Protein AF-A0A0F9JHM9-F1 (afdb_monomer)

pLDDT: mean 86.14, std 11.82, range [48.25, 95.69]

Nearest PDB structures (foldseek):
  7liz-assembly1_A  TM=2.981E-01  e=1.158E+00  Porphyridium purpureum
  4rnd-assembly1_C  TM=4.244E-01  e=9.139E+00  Saccharomyces cerevisiae S288C
  4uc7-assembly1_A  TM=3.501E-01  e=7.575E+00  Human respiratory syncytial virus A2
  4rnd-assembly1_A  TM=2.564E-01  e=7.575E+00  Saccharomyces cerevisiae S288C

Solvent-accessible surface area (backbone atoms only — not comparable to full-atom values): 6163 Å² total; per-residue (Å²): 130,86,53,69,65,72,76,72,41,54,78,85,43,36,68,59,56,48,55,40,44,76,70,75,44,58,69,79,48,70,42,54,91,81,68,45,71,44,58,76,78,80,79,48,75,68,59,48,50,52,51,50,51,42,46,73,74,66,56,85,56,67,48,81,46,76,46,77,46,73,56,98,87,44,78,48,77,45,75,48,78,48,67,76,76,80,62,96,80,76,80,77,91,123

Foldseek 3Di:
DDDPLVVPDDPQCSVVCVVCVVVVWAWDDADNVVGDTHTDDDDDPVNVVVVVVCVVQPADAKDWDWDWDADPNDTDIDIDIGGDDDDPPPRDPD

Radius of gyration: 18.77 Å; Cα contacts (8 Å, |Δi|>4): 85; chains: 1; bounding box: 42×29×57 Å

Organism: NCBI:txid412755

Secondary structure (DSSP, 8-state):
---HHHHHS-TTTHHHHHHHHHTT--EEEEETTTTEEEEPPP--HHHHHHHHHHHHTT--SEEEEEEEEEETTEEEEEEEEEES---TT-----

Mean predicted aligned error: 7.76 Å

Sequence (94 aa):
MINWYEERIELGVREIVKYLRNNGINTECSCEHDKYVQCQYITDGNVKEIDDLLFLAGFRNYTIEILIKRDQGHIYPTMQITFEDLEEGSIDES

Structure (mmCIF, N/CA/C/O backbone):
data_AF-A0A0F9JHM9-F1
#
_entry.id   AF-A0A0F9JHM9-F1
#
loop_
_atom_site.group_PDB
_atom_site.id
_atom_site.type_symbol
_atom_site.label_atom_id
_atom_site.label_alt_id
_atom_site.label_comp_id
_atom_site.label_asym_id
_atom_site.label_entity_id
_atom_site.label_seq_id
_atom_site.pdbx_PDB_ins_code
_atom_site.Cartn_x
_atom_site.Cartn_y
_atom_site.Cartn_z
_atom_site.occupancy
_atom_site.B_iso_or_equiv
_atom_site.auth_seq_id
_atom_site.auth_comp_id
_atom_site.auth_asym_id
_atom_site.auth_atom_id
_atom_site.pdbx_PDB_model_num
ATOM 1 N N . MET A 1 1 ? 11.312 12.580 -31.266 1.00 53.97 1 MET A N 1
ATOM 2 C CA . MET A 1 1 ? 10.163 12.945 -30.413 1.00 53.97 1 MET A CA 1
ATOM 3 C C . MET A 1 1 ? 10.461 12.337 -29.057 1.00 53.97 1 MET A C 1
ATOM 5 O O . MET A 1 1 ? 10.635 11.126 -29.014 1.00 53.97 1 MET A O 1
ATOM 9 N N . ILE A 1 2 ? 10.685 13.150 -28.024 1.00 61.75 2 ILE A N 1
ATOM 10 C CA . ILE A 1 2 ? 10.976 12.617 -26.687 1.00 61.75 2 ILE A CA 1
ATOM 11 C C . ILE A 1 2 ? 9.671 12.025 -26.148 1.00 61.75 2 ILE A C 1
ATOM 13 O O . ILE A 1 2 ? 8.599 12.609 -26.312 1.00 61.75 2 ILE A O 1
ATOM 17 N N . ASN A 1 3 ? 9.746 10.806 -25.628 1.00 83.81 3 ASN A N 1
ATOM 18 C CA . ASN A 1 3 ? 8.591 10.077 -25.133 1.00 83.81 3 ASN A CA 1
ATOM 19 C C . ASN A 1 3 ? 8.144 10.700 -23.801 1.00 83.81 3 ASN A C 1
ATOM 21 O O . ASN A 1 3 ? 8.949 10.777 -22.877 1.00 83.81 3 ASN A O 1
ATOM 25 N N . TRP A 1 4 ? 6.868 11.091 -23.671 1.00 86.19 4 TRP A N 1
ATOM 26 C CA . TRP A 1 4 ? 6.284 11.601 -22.413 1.00 86.19 4 TRP A CA 1
ATOM 27 C C . TRP A 1 4 ? 6.657 10.728 -21.207 1.00 86.19 4 TRP A C 1
ATOM 29 O O . TRP A 1 4 ? 6.931 11.223 -20.116 1.00 86.19 4 TRP A O 1
ATOM 39 N N . TYR A 1 5 ? 6.721 9.414 -21.428 1.00 83.81 5 TYR A N 1
ATOM 40 C CA . TYR A 1 5 ? 7.082 8.438 -20.412 1.00 83.81 5 TYR A CA 1
ATOM 41 C C . TYR A 1 5 ? 8.510 8.627 -19.875 1.00 83.81 5 TYR A C 1
ATOM 43 O O . TYR A 1 5 ? 8.751 8.506 -18.677 1.00 83.81 5 TYR A O 1
ATOM 51 N N . GLU A 1 6 ? 9.455 8.957 -20.753 1.00 85.50 6 GLU A N 1
ATOM 52 C CA . GLU A 1 6 ? 10.860 9.174 -20.402 1.00 85.50 6 GLU A CA 1
ATOM 53 C C . GLU A 1 6 ? 11.096 10.525 -19.717 1.00 85.50 6 GLU A C 1
ATOM 55 O O . GLU A 1 6 ? 12.080 10.673 -18.997 1.00 85.50 6 GLU A O 1
ATOM 60 N N . GLU A 1 7 ? 10.204 11.498 -19.907 1.00 87.94 7 GLU A N 1
ATOM 61 C CA . GLU A 1 7 ? 10.279 12.803 -19.236 1.00 87.94 7 GLU A CA 1
ATOM 62 C C . GLU A 1 7 ? 9.630 12.793 -17.851 1.00 87.94 7 GLU A C 1
ATOM 64 O O . GLU A 1 7 ? 10.023 13.565 -16.980 1.00 87.94 7 GLU A O 1
ATOM 69 N N . ARG A 1 8 ? 8.608 11.952 -17.648 1.00 87.62 8 ARG A N 1
ATOM 70 C CA . ARG A 1 8 ? 7.772 11.991 -16.439 1.00 87.62 8 ARG A CA 1
ATOM 71 C C . ARG A 1 8 ? 8.087 10.919 -15.413 1.00 87.62 8 ARG A C 1
ATOM 73 O O . ARG A 1 8 ? 7.724 11.102 -14.258 1.00 87.62 8 ARG A O 1
ATOM 80 N N . ILE A 1 9 ? 8.719 9.819 -15.817 1.00 89.44 9 ILE A N 1
ATOM 81 C CA . ILE A 1 9 ? 9.046 8.722 -14.907 1.00 89.44 9 ILE A CA 1
ATOM 82 C C . ILE A 1 9 ? 10.554 8.683 -14.672 1.00 89.44 9 ILE A C 1
ATOM 84 O O . ILE A 1 9 ? 11.340 8.535 -15.616 1.00 89.44 9 ILE A O 1
ATOM 88 N N . GLU A 1 10 ? 10.943 8.797 -13.404 1.00 89.25 10 GLU A N 1
ATOM 89 C CA . GLU A 1 10 ? 12.331 8.743 -12.938 1.00 89.25 10 GLU A CA 1
ATOM 90 C C . GLU A 1 10 ? 13.020 7.439 -13.374 1.00 89.25 10 GLU A C 1
ATOM 92 O O . GLU A 1 10 ? 12.394 6.377 -13.469 1.00 89.25 10 GLU A O 1
ATOM 97 N N . LEU A 1 11 ? 14.312 7.528 -13.702 1.00 89.56 11 LEU A N 1
ATOM 98 C CA . LEU A 1 11 ? 15.064 6.458 -14.366 1.00 89.56 11 LEU A CA 1
ATOM 99 C C . LEU A 1 11 ? 15.069 5.159 -13.549 1.00 89.56 11 LEU A C 1
ATOM 101 O O . LEU A 1 11 ? 14.867 4.089 -14.127 1.00 89.56 11 LEU A O 1
ATOM 105 N N . GLY A 1 12 ? 15.237 5.242 -12.227 1.00 89.44 12 GLY A N 1
ATOM 106 C CA . GLY A 1 12 ? 15.366 4.070 -11.357 1.00 89.44 12 GLY A CA 1
ATOM 107 C C . GLY A 1 12 ? 14.090 3.237 -11.193 1.00 89.44 12 GLY A C 1
ATOM 108 O O . GLY A 1 12 ? 14.175 2.056 -10.861 1.00 89.44 12 GLY A O 1
ATOM 109 N N . VAL A 1 13 ? 12.914 3.804 -11.479 1.00 92.31 13 VAL A N 1
ATOM 110 C CA . VAL A 1 13 ? 11.611 3.106 -11.391 1.00 92.31 13 VAL A CA 1
ATOM 111 C C . VAL A 1 13 ? 10.946 2.898 -12.754 1.00 92.31 13 VAL A C 1
ATOM 113 O O . VAL A 1 13 ? 9.933 2.203 -12.860 1.00 92.31 13 VAL A O 1
ATOM 116 N N . ARG A 1 14 ? 11.529 3.452 -13.823 1.00 92.44 14 ARG A N 1
ATOM 117 C CA . ARG A 1 14 ? 10.953 3.496 -15.172 1.00 92.44 14 ARG A CA 1
ATOM 118 C C . ARG A 1 14 ? 10.571 2.134 -15.732 1.00 92.44 14 ARG A C 1
ATOM 120 O O . ARG A 1 14 ? 9.462 1.982 -16.247 1.00 92.44 14 ARG A O 1
ATOM 127 N N . GLU A 1 15 ? 11.458 1.150 -15.638 1.00 92.56 15 GLU A N 1
ATOM 128 C CA . GLU A 1 15 ? 11.182 -0.188 -16.172 1.00 92.56 15 GLU A CA 1
ATOM 129 C C . GLU A 1 15 ? 10.131 -0.931 -15.338 1.00 92.56 15 GLU A C 1
ATOM 131 O O . GLU A 1 15 ? 9.313 -1.660 -15.896 1.00 92.56 15 GLU A O 1
ATOM 136 N N . ILE A 1 16 ? 10.073 -0.677 -14.026 1.00 93.62 16 ILE A N 1
ATOM 137 C CA . ILE A 1 16 ? 9.058 -1.253 -13.131 1.00 93.62 16 ILE A CA 1
ATOM 138 C C . ILE A 1 16 ? 7.677 -0.703 -13.491 1.00 93.62 16 ILE A C 1
ATOM 140 O O . ILE A 1 16 ? 6.755 -1.472 -13.759 1.00 93.62 16 ILE A O 1
ATOM 144 N N . VAL A 1 17 ? 7.542 0.624 -13.572 1.00 93.50 17 VAL A N 1
ATOM 145 C CA . VAL A 1 17 ? 6.282 1.278 -13.960 1.00 93.50 17 VAL A CA 1
ATOM 146 C C . VAL A 1 17 ? 5.828 0.804 -15.348 1.00 93.50 17 VAL A C 1
ATOM 148 O O . VAL A 1 17 ? 4.641 0.555 -15.563 1.00 93.50 17 VAL A O 1
ATOM 151 N N . LYS A 1 18 ? 6.769 0.600 -16.280 1.00 93.56 18 LYS A N 1
ATOM 152 C CA . LYS A 1 18 ? 6.478 0.178 -17.657 1.00 93.56 18 LYS A CA 1
ATOM 153 C C . LYS A 1 18 ? 5.964 -1.250 -17.672 1.00 93.56 18 LYS A C 1
ATOM 155 O O . LYS A 1 18 ? 4.964 -1.533 -18.326 1.00 93.56 18 LYS A O 1
ATOM 160 N N . TYR A 1 19 ? 6.627 -2.132 -16.929 1.00 95.06 19 TYR A N 1
ATOM 161 C CA . TYR A 1 19 ? 6.208 -3.514 -16.761 1.00 95.06 19 TYR A CA 1
ATOM 162 C C . TYR A 1 19 ? 4.791 -3.601 -16.182 1.00 95.06 19 TYR A C 1
ATOM 164 O O . TYR A 1 19 ? 3.948 -4.292 -16.750 1.00 95.06 19 TYR A O 1
ATOM 172 N N . LEU A 1 20 ? 4.499 -2.859 -15.110 1.00 94.31 20 LEU A N 1
ATOM 173 C CA . LEU A 1 20 ? 3.179 -2.856 -14.472 1.00 94.31 20 LEU A CA 1
ATOM 174 C C . LEU A 1 20 ? 2.083 -2.372 -15.432 1.00 94.31 20 LEU A C 1
ATOM 176 O O . LEU A 1 20 ? 1.087 -3.069 -15.635 1.00 94.31 20 LEU A O 1
ATOM 180 N N . ARG A 1 21 ? 2.299 -1.233 -16.099 1.00 92.56 21 ARG A N 1
ATOM 181 C CA . ARG A 1 21 ? 1.326 -0.663 -17.046 1.00 92.56 21 ARG A CA 1
ATOM 182 C C . ARG A 1 21 ? 1.094 -1.552 -18.266 1.00 92.56 21 ARG A C 1
ATOM 184 O O . ARG A 1 21 ? -0.048 -1.717 -18.684 1.00 92.56 21 ARG A O 1
ATOM 191 N N . ASN A 1 22 ? 2.144 -2.184 -18.794 1.00 95.00 22 ASN A N 1
ATOM 192 C CA . ASN A 1 22 ? 2.018 -3.152 -19.891 1.00 95.00 22 ASN A CA 1
ATOM 193 C C . ASN A 1 22 ? 1.199 -4.396 -19.501 1.00 95.00 22 ASN A C 1
ATOM 195 O O . ASN A 1 22 ? 0.692 -5.081 -20.384 1.00 95.00 22 ASN A O 1
ATOM 199 N N . ASN A 1 23 ? 1.052 -4.675 -18.201 1.00 95.12 23 ASN A N 1
ATOM 200 C CA . ASN A 1 23 ? 0.210 -5.744 -17.661 1.00 95.12 23 ASN A CA 1
ATOM 201 C C . ASN A 1 23 ? -1.147 -5.228 -17.138 1.00 95.12 23 ASN A C 1
ATOM 203 O O . ASN A 1 23 ? -1.826 -5.926 -16.389 1.00 95.12 23 ASN A O 1
ATOM 207 N N . GLY A 1 24 ? -1.557 -4.014 -17.525 1.00 91.06 24 GLY A N 1
ATOM 208 C CA . GLY A 1 24 ? -2.873 -3.457 -17.196 1.00 91.06 24 GLY A CA 1
ATOM 209 C C . GLY A 1 24 ? -2.999 -2.880 -15.785 1.00 91.06 24 GLY A C 1
ATOM 210 O O . GLY A 1 24 ? -4.106 -2.547 -15.371 1.00 91.06 24 GLY A O 1
ATOM 211 N N . ILE A 1 25 ? -1.894 -2.740 -15.045 1.00 91.69 25 ILE A N 1
ATOM 212 C CA . ILE A 1 25 ? -1.901 -2.155 -13.700 1.00 91.69 25 ILE A CA 1
ATOM 213 C C . ILE A 1 25 ? -1.730 -0.639 -13.805 1.00 91.69 25 ILE A C 1
ATOM 215 O O . ILE A 1 25 ? -0.753 -0.143 -14.374 1.00 91.69 25 ILE A O 1
ATOM 219 N N . ASN A 1 26 ? -2.672 0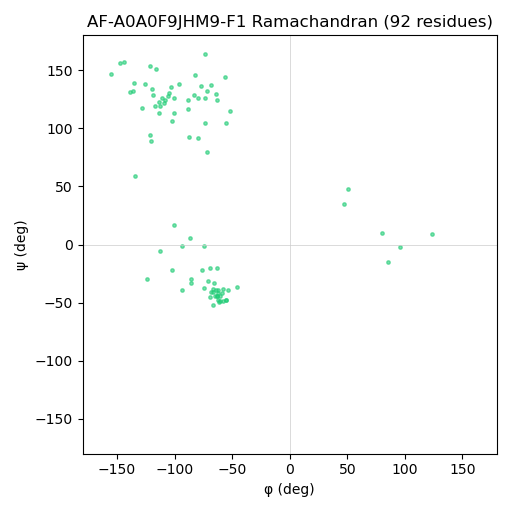.101 -13.222 1.00 90.25 26 ASN A N 1
ATOM 220 C CA . ASN A 1 26 ? -2.598 1.552 -13.147 1.00 90.25 26 ASN A CA 1
ATOM 221 C C . ASN A 1 26 ? -1.658 1.991 -12.012 1.00 90.25 26 ASN A C 1
ATOM 223 O O . ASN A 1 26 ? -1.838 1.593 -10.860 1.00 90.25 26 ASN A O 1
ATOM 227 N N . THR A 1 27 ? -0.672 2.829 -12.336 1.00 90.94 27 THR A N 1
ATOM 228 C CA . THR A 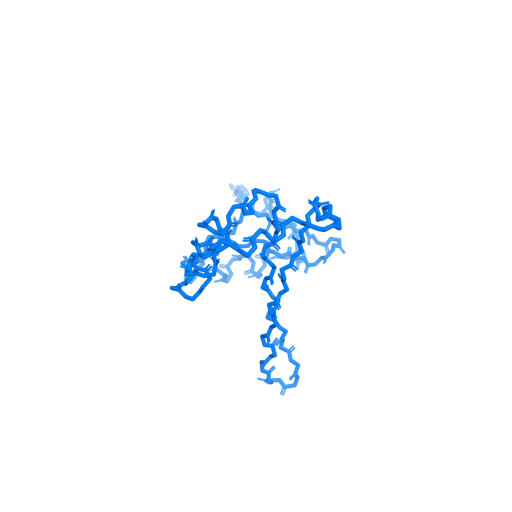1 27 ? 0.272 3.398 -11.362 1.00 90.94 27 THR A CA 1
ATOM 229 C C . THR A 1 27 ? -0.028 4.884 -11.168 1.00 90.94 27 THR A C 1
ATOM 231 O O . THR A 1 27 ? -0.029 5.647 -12.139 1.00 90.94 27 THR A O 1
ATOM 234 N N . GLU A 1 28 ? -0.256 5.288 -9.922 1.00 90.00 28 GLU A N 1
ATOM 235 C CA . GLU A 1 28 ? -0.709 6.633 -9.538 1.00 90.00 28 GLU A CA 1
ATOM 236 C C . GLU A 1 28 ? 0.465 7.555 -9.197 1.00 90.00 28 GLU A C 1
ATOM 238 O O . GLU A 1 28 ? 0.476 8.722 -9.580 1.00 90.00 28 GLU A O 1
ATOM 243 N N . CYS A 1 29 ? 1.479 7.008 -8.522 1.00 87.94 29 CYS A N 1
ATOM 244 C CA . CYS A 1 29 ? 2.685 7.721 -8.117 1.00 87.94 29 CYS A CA 1
ATOM 245 C C . CYS A 1 29 ? 3.905 6.793 -8.198 1.00 87.94 29 CYS A C 1
ATOM 247 O O . CYS A 1 29 ? 3.780 5.568 -8.160 1.00 87.94 29 CYS A O 1
ATOM 249 N N . SER A 1 30 ? 5.097 7.365 -8.315 1.00 90.88 30 SER A N 1
ATOM 250 C CA . SER A 1 30 ? 6.362 6.638 -8.213 1.00 90.88 30 SER A CA 1
ATOM 251 C C . SER A 1 30 ? 7.476 7.586 -7.788 1.00 90.88 30 SER A C 1
ATOM 253 O O . SER A 1 30 ? 7.464 8.737 -8.215 1.00 90.88 30 SER A O 1
ATOM 255 N N . CYS A 1 31 ? 8.445 7.098 -7.017 1.00 89.50 31 CYS A N 1
ATOM 256 C CA . CYS A 1 31 ? 9.604 7.866 -6.553 1.00 89.50 31 CYS A CA 1
ATOM 257 C C . CYS A 1 31 ? 10.866 6.999 -6.632 1.00 89.50 31 CYS A C 1
ATOM 259 O O . CYS A 1 31 ? 10.864 5.861 -6.148 1.00 89.50 31 CYS A O 1
ATOM 261 N N . GLU A 1 32 ? 11.953 7.519 -7.208 1.00 90.00 32 GLU A N 1
ATOM 262 C CA . GLU A 1 32 ? 13.248 6.832 -7.239 1.00 90.00 32 GLU A CA 1
ATOM 263 C C . GLU A 1 32 ? 13.955 6.867 -5.881 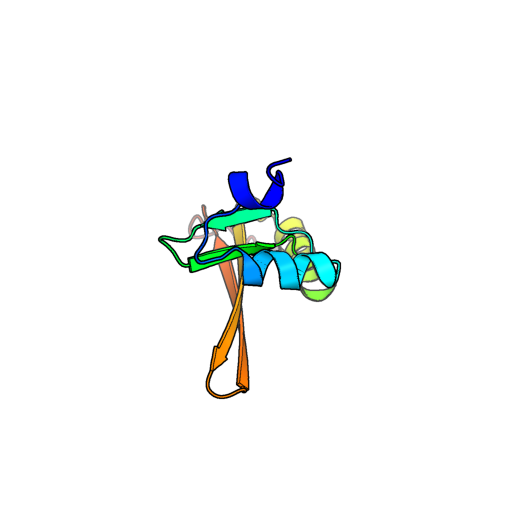1.00 90.00 32 GLU A C 1
ATOM 265 O O . GLU A 1 32 ? 14.549 5.861 -5.490 1.00 90.00 32 GLU A O 1
ATOM 270 N N . HIS A 1 33 ? 13.859 7.978 -5.139 1.00 86.88 33 HIS A N 1
ATOM 271 C CA . HIS A 1 33 ? 14.542 8.151 -3.849 1.00 86.88 33 HIS A CA 1
ATOM 272 C C . HIS A 1 33 ? 14.106 7.099 -2.822 1.00 86.88 33 HIS A C 1
ATOM 274 O O . HIS A 1 33 ? 14.943 6.423 -2.223 1.00 86.88 33 HIS A O 1
ATOM 280 N N . ASP A 1 34 ? 12.793 6.914 -2.694 1.00 85.94 34 ASP A N 1
ATOM 281 C CA . ASP A 1 34 ? 12.177 5.972 -1.755 1.00 85.94 34 ASP A CA 1
ATOM 282 C C . ASP A 1 34 ? 11.898 4.600 -2.391 1.00 85.94 34 ASP A C 1
ATOM 284 O O . ASP A 1 34 ? 11.415 3.683 -1.728 1.00 85.94 34 ASP A O 1
ATOM 288 N N . LYS A 1 35 ? 12.2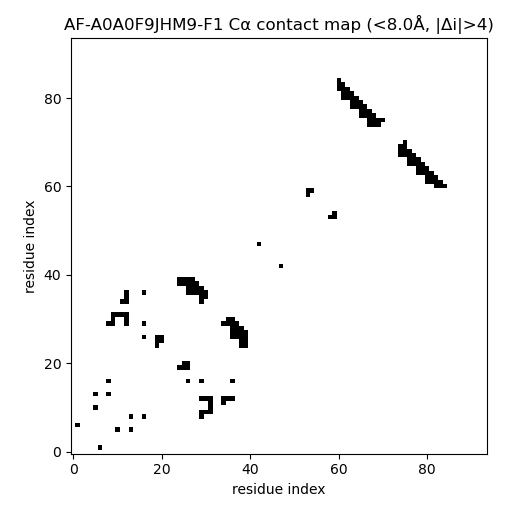13 4.446 -3.686 1.00 87.25 35 LYS A N 1
ATOM 289 C CA . LYS A 1 35 ? 12.052 3.216 -4.477 1.00 87.25 35 LYS A CA 1
ATOM 290 C C . LYS A 1 35 ? 10.653 2.605 -4.377 1.00 87.25 35 LYS A C 1
ATOM 292 O O . LYS A 1 35 ? 10.516 1.393 -4.197 1.00 87.25 35 LYS A O 1
ATOM 297 N N . TYR A 1 36 ? 9.618 3.427 -4.535 1.00 88.44 36 TYR A N 1
ATOM 298 C CA . TYR A 1 36 ? 8.235 2.950 -4.534 1.00 88.44 36 TYR A CA 1
ATOM 299 C C . TYR A 1 36 ? 7.498 3.287 -5.828 1.0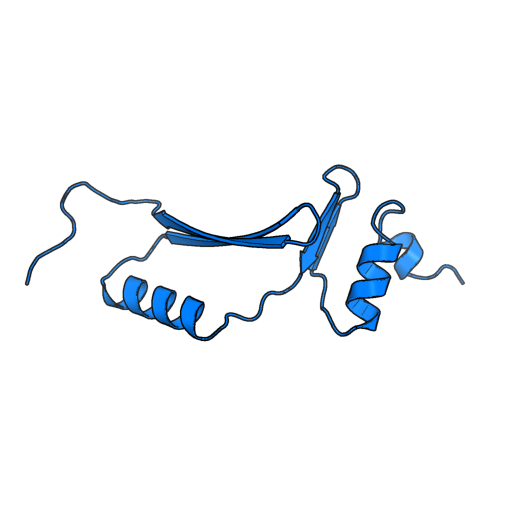0 88.44 36 TYR A C 1
ATOM 301 O O . TYR A 1 36 ? 7.794 4.261 -6.522 1.00 88.44 36 TYR A O 1
ATOM 309 N N . VAL A 1 37 ? 6.502 2.455 -6.129 1.00 90.00 37 VAL A N 1
ATOM 310 C CA . VAL A 1 37 ? 5.466 2.712 -7.126 1.00 90.00 37 VAL A CA 1
ATOM 311 C C . VAL A 1 37 ? 4.131 2.469 -6.439 1.00 90.00 37 VAL A C 1
ATOM 313 O O . VAL A 1 37 ? 3.853 1.355 -5.998 1.00 90.00 37 VAL A O 1
ATOM 316 N N . GLN A 1 38 ? 3.313 3.509 -6.338 1.00 89.38 38 GLN A N 1
ATOM 317 C CA . GLN A 1 38 ? 1.946 3.400 -5.858 1.00 89.38 38 GLN A CA 1
ATOM 318 C C . GLN A 1 38 ? 1.055 2.963 -7.015 1.00 89.38 38 GLN A C 1
ATOM 320 O O . GLN A 1 38 ? 1.067 3.560 -8.096 1.00 89.38 38 GLN A O 1
ATOM 325 N N . CYS A 1 39 ? 0.280 1.914 -6.778 1.00 88.62 39 CYS A N 1
ATOM 326 C CA . CYS A 1 39 ? -0.693 1.399 -7.726 1.00 88.62 39 CYS A CA 1
ATOM 327 C C . CYS A 1 39 ? -2.090 1.552 -7.147 1.00 88.62 39 CYS A C 1
ATOM 329 O O . CYS A 1 39 ? -2.270 1.473 -5.932 1.00 88.62 39 CYS A O 1
ATOM 331 N N . GLN A 1 40 ? -3.070 1.696 -8.031 1.00 83.75 40 GLN A N 1
ATOM 332 C CA . GLN A 1 40 ? -4.461 1.604 -7.627 1.00 83.75 40 GLN A CA 1
ATOM 333 C C . GLN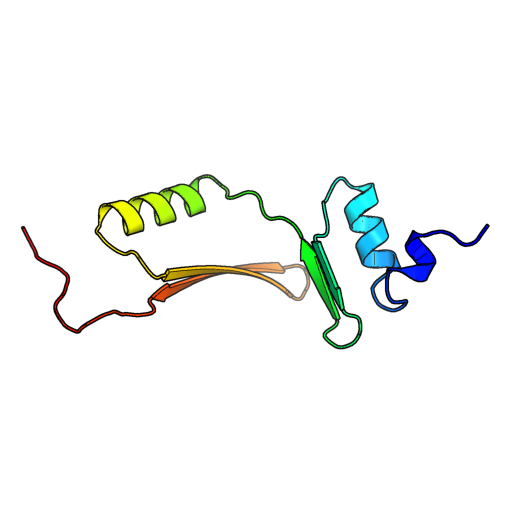 A 1 40 ? -4.729 0.189 -7.096 1.00 83.75 40 GLN A C 1
ATOM 335 O O . GLN A 1 40 ? -4.485 -0.798 -7.796 1.00 83.75 40 GLN A O 1
ATOM 340 N N . TYR A 1 41 ? -5.237 0.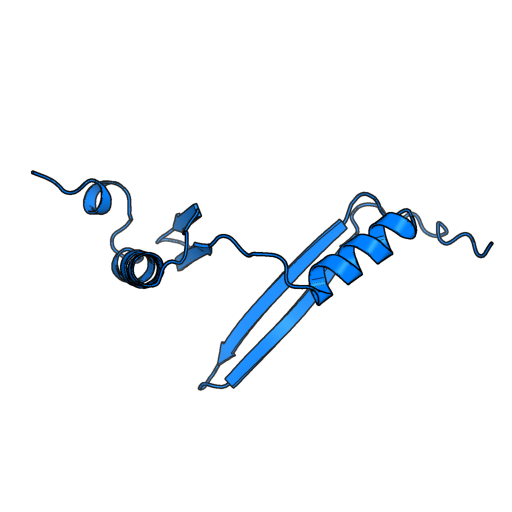092 -5.871 1.00 81.69 41 TYR A N 1
ATOM 341 C CA . TYR A 1 41 ? -5.719 -1.162 -5.304 1.00 81.69 41 TYR A CA 1
ATOM 342 C C . TYR A 1 41 ? -7.242 -1.189 -5.397 1.00 81.69 41 TYR A C 1
ATOM 344 O O . TYR A 1 41 ? -7.919 -0.260 -4.960 1.00 81.69 41 TYR A O 1
ATOM 352 N N . ILE A 1 42 ? -7.780 -2.246 -6.003 1.00 77.69 42 ILE A N 1
ATOM 353 C CA . ILE A 1 42 ? -9.218 -2.498 -5.996 1.00 77.69 42 ILE A CA 1
ATOM 354 C C . ILE A 1 42 ? -9.495 -3.319 -4.748 1.00 77.69 42 ILE A C 1
ATOM 356 O O . ILE A 1 42 ? -8.987 -4.433 -4.625 1.00 77.69 42 ILE A O 1
ATOM 360 N N . THR A 1 43 ? -10.283 -2.748 -3.843 1.00 74.50 43 THR A N 1
ATOM 361 C CA . THR A 1 43 ? -10.697 -3.376 -2.593 1.00 74.50 43 THR A CA 1
ATOM 362 C C . THR A 1 43 ? -11.287 -4.753 -2.881 1.00 74.50 43 THR A C 1
ATOM 364 O O . THR A 1 43 ? -12.305 -4.859 -3.570 1.00 74.50 43 THR A O 1
ATOM 367 N N . ASP A 1 44 ? -10.631 -5.812 -2.402 1.00 78.19 44 ASP A N 1
ATOM 368 C CA . ASP A 1 44 ? -11.204 -7.153 -2.463 1.00 78.19 44 ASP A CA 1
ATOM 369 C C . ASP A 1 44 ? -12.332 -7.308 -1.428 1.00 78.19 44 ASP A C 1
ATOM 371 O O . ASP A 1 44 ? -12.505 -6.470 -0.536 1.00 78.19 44 ASP A O 1
ATOM 375 N N . GLY A 1 45 ? -13.151 -8.354 -1.588 1.00 79.12 45 GLY A N 1
ATOM 376 C CA . GLY A 1 45 ? -14.368 -8.540 -0.792 1.00 79.12 45 GLY A CA 1
ATOM 377 C C . GLY A 1 45 ? -14.120 -8.496 0.716 1.00 79.12 45 GLY A C 1
ATOM 378 O O . GLY A 1 45 ? -14.872 -7.840 1.427 1.00 79.12 45 GLY A O 1
ATOM 379 N N . ASN A 1 46 ? -13.018 -9.079 1.191 1.00 84.69 46 ASN A N 1
ATOM 380 C CA . ASN A 1 46 ? -12.717 -9.135 2.621 1.00 84.69 46 ASN A CA 1
ATOM 381 C C . ASN A 1 46 ? -12.395 -7.749 3.188 1.00 84.69 46 ASN A C 1
ATOM 383 O O . ASN A 1 46 ? -12.832 -7.408 4.284 1.00 84.69 46 ASN A O 1
ATOM 387 N N . VAL A 1 47 ? -11.636 -6.933 2.452 1.00 90.25 47 VAL A N 1
ATOM 388 C CA . VAL A 1 47 ? -11.289 -5.574 2.897 1.00 90.25 47 VAL A CA 1
ATOM 389 C C . VAL A 1 47 ? -12.534 -4.693 2.933 1.00 90.25 47 VAL A C 1
ATOM 391 O O . VAL A 1 47 ? -12.708 -3.911 3.865 1.00 90.25 47 VAL A O 1
ATOM 394 N N . LYS A 1 48 ? -13.429 -4.855 1.950 1.00 90.75 48 LYS A N 1
ATOM 395 C CA . LYS A 1 48 ? -14.702 -4.132 1.914 1.00 90.75 48 LYS A CA 1
ATOM 396 C C . LYS A 1 48 ? -15.635 -4.551 3.051 1.00 90.75 48 LYS A C 1
ATOM 398 O O . LYS A 1 48 ? -16.273 -3.691 3.644 1.00 90.75 48 LYS A O 1
ATOM 403 N N . GLU A 1 49 ? -15.699 -5.843 3.364 1.00 93.38 49 GLU A N 1
ATOM 404 C CA . GLU A 1 49 ? -16.480 -6.356 4.494 1.00 93.38 49 GLU A CA 1
ATOM 405 C C . GLU A 1 49 ? -15.975 -5.800 5.830 1.00 93.38 49 GLU A C 1
ATOM 407 O O . GLU A 1 49 ? -16.778 -5.398 6.667 1.00 93.38 49 GLU A O 1
ATOM 412 N N . ILE A 1 50 ? -14.654 -5.725 6.022 1.00 93.12 50 ILE A N 1
ATOM 413 C CA . ILE A 1 50 ? -14.058 -5.122 7.223 1.00 93.12 50 ILE A CA 1
ATOM 414 C C . ILE A 1 50 ? -14.424 -3.638 7.319 1.00 93.12 50 ILE A C 1
ATOM 416 O O . ILE A 1 50 ? -14.873 -3.195 8.374 1.00 93.12 50 ILE A O 1
ATOM 420 N N . ASP A 1 51 ? -14.266 -2.887 6.229 1.00 93.75 51 ASP A N 1
ATOM 421 C CA . ASP A 1 51 ? -14.668 -1.480 6.148 1.00 93.75 51 ASP A CA 1
ATOM 422 C C . ASP A 1 51 ? -16.153 -1.291 6.507 1.00 93.75 51 ASP A C 1
ATOM 424 O O . ASP A 1 51 ? -16.488 -0.487 7.377 1.00 93.75 51 ASP A O 1
ATOM 428 N N . ASP A 1 52 ? -17.039 -2.107 5.932 1.00 94.31 52 ASP A N 1
ATOM 429 C CA . ASP A 1 52 ? -18.472 -2.066 6.236 1.00 94.31 52 ASP A CA 1
ATOM 430 C C . ASP A 1 52 ? -18.763 -2.351 7.710 1.00 94.31 52 ASP A C 1
ATOM 432 O O . ASP A 1 52 ? -19.562 -1.644 8.325 1.00 94.31 52 ASP A O 1
ATOM 436 N N . LEU A 1 53 ? -18.116 -3.359 8.298 1.00 95.69 53 LEU A N 1
ATOM 437 C CA . LEU A 1 53 ? -18.300 -3.703 9.707 1.00 95.69 53 LEU A CA 1
ATOM 438 C C . LEU A 1 53 ? -17.849 -2.570 10.634 1.00 95.69 53 LEU A C 1
ATOM 440 O O . LEU A 1 53 ? -18.572 -2.234 11.573 1.00 95.69 53 LEU A O 1
ATOM 444 N N . LEU A 1 54 ? -16.694 -1.955 10.364 1.00 93.94 54 LEU A N 1
ATOM 445 C CA . LEU A 1 54 ? -16.196 -0.829 11.156 1.00 93.94 54 LEU A CA 1
ATOM 446 C C . LEU A 1 54 ? -17.119 0.386 11.035 1.00 93.94 54 LEU A C 1
ATOM 448 O O . LEU A 1 54 ? -17.480 1.005 12.040 1.00 93.94 54 LEU A O 1
ATOM 452 N N . PHE A 1 55 ? -17.562 0.695 9.819 1.00 92.81 55 PHE A N 1
ATOM 453 C CA . PHE A 1 55 ? -18.486 1.792 9.586 1.00 92.81 55 PHE A CA 1
ATOM 454 C C . PHE A 1 55 ? -19.842 1.562 10.276 1.00 92.81 55 PHE A C 1
ATOM 456 O O . PHE A 1 55 ? -20.368 2.470 10.932 1.00 92.81 55 PHE A O 1
ATOM 463 N N . LEU A 1 56 ? -20.402 0.351 10.186 1.00 94.69 56 LEU A N 1
ATOM 464 C CA . LEU A 1 56 ? -21.659 -0.013 10.848 1.00 94.69 56 LEU A CA 1
ATOM 465 C C . LEU A 1 56 ? -21.541 0.003 12.378 1.00 94.69 56 LEU A C 1
ATOM 467 O O . LEU A 1 56 ? -22.499 0.390 13.044 1.00 94.69 56 LEU A O 1
ATOM 471 N N . ALA A 1 57 ? -20.371 -0.332 12.925 1.00 93.19 57 ALA A N 1
ATOM 472 C CA . ALA A 1 57 ? -20.077 -0.248 14.356 1.00 93.19 57 ALA A CA 1
ATOM 473 C C . ALA A 1 57 ? -19.863 1.192 14.868 1.00 93.19 57 ALA A C 1
ATOM 475 O O . ALA A 1 57 ? -19.652 1.397 16.058 1.00 93.19 57 ALA A O 1
ATOM 476 N N . GLY A 1 58 ? -19.927 2.201 13.992 1.00 92.31 58 GLY A N 1
ATOM 477 C CA . GLY A 1 58 ? -19.837 3.609 14.382 1.00 92.31 58 GLY A CA 1
ATOM 478 C C . GLY A 1 58 ? -18.442 4.223 14.266 1.00 92.31 58 GLY A C 1
ATOM 479 O O . GLY A 1 58 ? -18.313 5.431 14.461 1.00 92.31 58 GLY A O 1
ATOM 480 N N . PHE A 1 59 ? -17.418 3.462 13.868 1.00 92.12 59 PHE A N 1
ATOM 481 C CA . PHE A 1 59 ? -16.093 4.026 13.608 1.00 92.12 59 PHE A CA 1
ATOM 482 C C . PHE A 1 59 ? -16.134 4.928 12.366 1.00 92.12 59 PHE A C 1
ATOM 484 O O . PHE A 1 59 ? -16.795 4.623 11.367 1.00 92.12 59 PHE A O 1
ATOM 491 N N . ARG A 1 60 ? -15.472 6.086 12.440 1.00 89.25 60 ARG A N 1
ATOM 492 C CA . ARG A 1 60 ? -15.471 7.097 11.362 1.00 89.25 60 ARG A CA 1
ATOM 493 C C . ARG A 1 60 ? -14.078 7.466 10.874 1.00 89.25 60 ARG A C 1
ATOM 495 O O . ARG A 1 60 ? -13.932 7.772 9.698 1.00 89.25 60 ARG A O 1
ATOM 502 N N . ASN A 1 61 ? -13.084 7.386 11.754 1.00 92.88 61 ASN A N 1
ATOM 503 C CA . ASN A 1 61 ? -11.707 7.767 11.465 1.00 92.88 61 ASN A CA 1
ATOM 504 C C . ASN A 1 61 ? -10.799 6.554 11.704 1.00 92.88 61 ASN A C 1
ATOM 506 O O . ASN A 1 61 ? -10.403 6.262 12.836 1.00 92.88 61 ASN A O 1
ATOM 510 N N . TYR A 1 62 ? -10.527 5.803 10.639 1.00 93.50 62 TYR A N 1
ATOM 511 C CA . TYR A 1 62 ? -9.587 4.686 10.655 1.00 93.50 62 TYR A CA 1
ATOM 512 C C . TYR A 1 62 ? -8.892 4.538 9.302 1.00 93.50 62 TYR A C 1
ATOM 514 O O . TYR A 1 62 ? -9.422 4.923 8.262 1.00 93.50 62 TYR A O 1
ATOM 522 N N . THR A 1 63 ? -7.712 3.926 9.327 1.00 93.12 63 THR A N 1
ATOM 523 C CA . THR A 1 63 ? -6.957 3.531 8.136 1.00 93.12 63 THR A CA 1
ATOM 524 C C . THR A 1 63 ? -6.778 2.016 8.137 1.00 93.12 63 THR A C 1
ATOM 526 O O . THR A 1 63 ? -6.316 1.451 9.128 1.00 93.12 63 THR A O 1
ATOM 529 N N . ILE A 1 64 ? -7.125 1.360 7.025 1.00 91.38 64 ILE A N 1
ATOM 530 C CA . ILE A 1 64 ? -6.813 -0.055 6.778 1.00 91.38 64 ILE A CA 1
ATOM 531 C C . ILE A 1 64 ? -5.591 -0.114 5.859 1.00 91.38 64 ILE A C 1
ATOM 533 O O . ILE A 1 64 ? -5.660 0.267 4.691 1.00 91.38 64 ILE A O 1
ATOM 537 N N . GLU A 1 65 ? -4.474 -0.613 6.376 1.00 90.94 65 GLU A N 1
ATOM 538 C CA . GLU A 1 65 ? -3.233 -0.791 5.626 1.00 90.94 65 GLU A CA 1
ATOM 539 C C . GLU A 1 65 ? -3.019 -2.270 5.311 1.00 90.94 65 GLU A C 1
ATOM 541 O O . GLU A 1 65 ? -3.030 -3.121 6.202 1.00 90.94 65 GLU A O 1
ATOM 546 N N . ILE A 1 66 ? -2.781 -2.582 4.036 1.00 89.38 66 ILE A N 1
ATOM 547 C CA . ILE A 1 66 ? -2.430 -3.931 3.585 1.00 89.38 66 ILE A CA 1
ATOM 548 C C . ILE A 1 66 ? -0.998 -3.904 3.079 1.00 89.38 66 ILE A C 1
ATOM 550 O O . ILE A 1 66 ? -0.667 -3.225 2.108 1.00 89.38 66 ILE A O 1
ATOM 554 N N . LEU A 1 67 ? -0.148 -4.689 3.723 1.00 89.62 67 LEU A N 1
ATOM 555 C CA . LEU A 1 67 ? 1.258 -4.810 3.402 1.00 89.62 67 LEU A CA 1
ATOM 556 C C . LEU A 1 67 ? 1.536 -6.214 2.878 1.00 89.62 67 LEU A C 1
ATOM 558 O O . LEU A 1 67 ? 1.461 -7.196 3.613 1.00 89.62 67 LEU A O 1
ATOM 562 N N . ILE A 1 68 ? 1.893 -6.311 1.600 1.00 90.44 68 ILE A N 1
ATOM 563 C CA . ILE A 1 68 ? 2.326 -7.566 0.984 1.00 90.44 68 ILE A CA 1
ATOM 564 C C . ILE A 1 68 ? 3.847 -7.537 0.872 1.00 90.44 68 ILE A C 1
ATOM 566 O O . ILE A 1 68 ? 4.406 -6.847 0.019 1.00 90.44 68 ILE A O 1
ATOM 570 N N . LYS A 1 69 ? 4.531 -8.306 1.721 1.00 92.81 69 LYS A N 1
ATOM 571 C CA . LYS A 1 69 ? 5.983 -8.501 1.627 1.00 92.81 69 LYS A CA 1
ATOM 572 C C . LYS A 1 69 ? 6.290 -9.781 0.864 1.00 92.81 69 LYS A C 1
ATOM 574 O O . LYS A 1 69 ? 5.655 -10.807 1.094 1.00 92.81 69 LYS A O 1
ATOM 579 N N . ARG A 1 70 ? 7.290 -9.740 -0.017 1.00 94.00 70 ARG A N 1
ATOM 580 C CA . ARG A 1 70 ? 7.885 -10.943 -0.606 1.00 94.00 70 ARG A CA 1
ATOM 581 C C . ARG A 1 70 ? 9.321 -11.078 -0.128 1.00 94.00 70 ARG A C 1
ATOM 583 O O . ARG A 1 70 ? 10.118 -10.180 -0.373 1.00 94.00 70 ARG A O 1
ATOM 590 N N . ASP A 1 71 ? 9.640 -12.203 0.497 1.00 94.88 71 ASP A N 1
ATOM 591 C CA . ASP A 1 71 ? 11.000 -12.532 0.925 1.00 94.88 71 ASP A CA 1
ATOM 592 C C . ASP A 1 71 ? 11.320 -13.989 0.576 1.00 94.88 71 ASP A C 1
ATOM 594 O O . ASP A 1 71 ? 10.494 -14.879 0.779 1.00 94.88 71 ASP A O 1
ATOM 598 N N . GLN A 1 72 ? 12.482 -14.216 -0.041 1.00 95.06 72 GLN A N 1
ATOM 599 C CA . GLN A 1 72 ? 12.926 -15.526 -0.551 1.00 95.06 72 GLN A CA 1
ATOM 600 C C . GLN A 1 72 ? 11.863 -16.286 -1.376 1.00 95.06 72 GLN A C 1
ATOM 602 O O . GLN A 1 72 ? 11.762 -17.507 -1.334 1.00 95.06 72 GLN A O 1
ATOM 607 N N . GLY A 1 73 ? 11.038 -15.556 -2.135 1.00 93.19 73 GLY A N 1
ATOM 608 C CA . GLY A 1 73 ? 9.954 -16.123 -2.946 1.00 93.19 7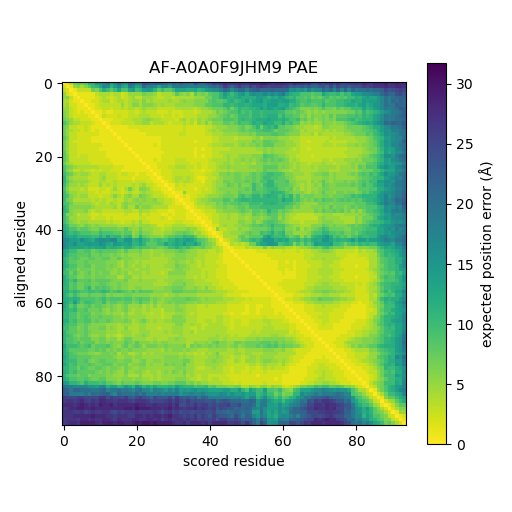3 GLY A CA 1
ATOM 609 C C . GLY A 1 73 ? 8.638 -16.353 -2.192 1.00 93.19 73 GLY A C 1
ATOM 610 O O . GLY A 1 73 ? 7.596 -16.458 -2.841 1.00 93.19 73 GLY A O 1
ATOM 611 N N . HIS A 1 74 ? 8.648 -16.324 -0.862 1.00 93.62 74 HIS A N 1
ATOM 612 C CA . HIS A 1 74 ? 7.460 -16.444 -0.018 1.00 93.62 74 HIS A CA 1
ATOM 613 C C . HIS A 1 74 ? 6.729 -15.108 0.121 1.00 93.62 74 HIS A C 1
ATOM 615 O O . HIS A 1 74 ? 7.355 -14.050 0.125 1.00 93.62 74 HIS A O 1
ATOM 621 N N . ILE A 1 75 ? 5.397 -15.161 0.213 1.00 94.12 75 ILE A N 1
ATOM 622 C CA . ILE A 1 75 ? 4.532 -13.988 0.375 1.00 94.12 75 ILE A CA 1
ATOM 623 C C . ILE A 1 75 ? 4.052 -13.931 1.823 1.00 94.12 75 ILE A C 1
ATOM 625 O O . ILE A 1 75 ? 3.520 -14.913 2.335 1.00 94.12 75 ILE A O 1
ATOM 629 N N . TYR A 1 76 ? 4.196 -12.765 2.439 1.00 93.25 76 TYR A N 1
ATOM 630 C CA . TYR A 1 76 ? 3.758 -12.456 3.792 1.00 93.25 76 TYR A CA 1
ATOM 631 C C . TYR A 1 76 ? 2.764 -11.291 3.720 1.00 93.25 76 TYR A C 1
ATOM 633 O O . TYR A 1 76 ? 3.185 -10.129 3.728 1.00 93.25 76 TYR A O 1
ATOM 641 N N . PRO A 1 77 ? 1.460 -11.576 3.561 1.00 90.94 77 PRO A N 1
ATOM 642 C CA . PRO A 1 77 ? 0.435 -10.550 3.635 1.00 90.94 77 PRO A CA 1
ATOM 643 C C . PRO A 1 77 ? 0.182 -10.189 5.102 1.00 90.94 77 PRO A C 1
ATOM 645 O O . PRO A 1 77 ? 0.096 -11.055 5.972 1.00 90.94 77 PRO A O 1
ATOM 64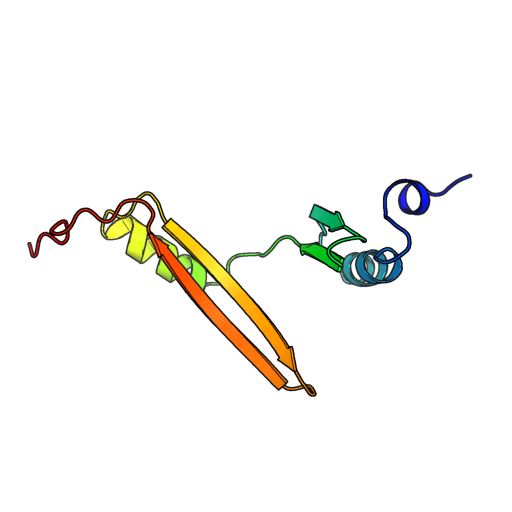8 N N . THR A 1 78 ? 0.071 -8.903 5.391 1.00 91.31 78 THR A N 1
ATOM 649 C CA . THR A 1 78 ? -0.296 -8.385 6.710 1.00 91.31 78 THR A CA 1
ATOM 650 C C . THR A 1 78 ? -1.316 -7.278 6.520 1.00 91.31 78 THR A C 1
ATOM 652 O O . THR A 1 78 ? -1.183 -6.475 5.601 1.00 91.31 78 THR A O 1
ATOM 655 N N . MET A 1 79 ? -2.330 -7.248 7.378 1.00 92.12 79 MET A N 1
ATOM 656 C CA . MET A 1 79 ? -3.313 -6.175 7.434 1.00 92.12 79 MET A CA 1
ATOM 657 C C . MET A 1 79 ? -3.248 -5.535 8.817 1.00 92.12 79 MET A C 1
ATOM 659 O O . MET A 1 79 ? -3.210 -6.249 9.820 1.00 92.12 79 MET A O 1
ATOM 663 N N . GLN A 1 80 ? -3.222 -4.208 8.859 1.00 93.25 80 GLN A N 1
ATOM 664 C CA . GLN A 1 80 ? -3.274 -3.417 10.081 1.00 93.25 80 GLN A CA 1
ATOM 665 C C . GLN A 1 80 ? -4.427 -2.423 9.973 1.00 93.25 80 GLN A C 1
ATOM 667 O O . GLN A 1 80 ? -4.636 -1.827 8.920 1.00 93.25 80 GLN A O 1
ATOM 672 N N . ILE A 1 81 ? -5.170 -2.252 11.063 1.00 93.62 81 ILE A N 1
ATOM 673 C CA . ILE A 1 81 ? -6.229 -1.252 11.171 1.00 93.62 81 ILE A CA 1
ATOM 674 C C . ILE A 1 81 ? -5.815 -0.291 12.275 1.00 93.62 81 ILE A C 1
ATOM 676 O O . ILE A 1 81 ? -5.616 -0.707 13.418 1.00 93.62 81 ILE A O 1
ATOM 680 N N . THR A 1 82 ? -5.654 0.976 11.917 1.00 94.00 82 THR A N 1
ATOM 681 C CA . THR A 1 82 ? -5.249 2.045 12.830 1.00 94.00 82 THR A CA 1
ATOM 682 C C . THR A 1 82 ? -6.434 2.982 13.016 1.00 94.00 82 THR A C 1
ATOM 684 O O . THR A 1 82 ? -6.983 3.467 12.032 1.00 94.00 82 THR A O 1
ATOM 687 N N . PHE A 1 83 ? -6.832 3.238 14.259 1.00 93.12 83 PHE A N 1
ATOM 688 C CA . PHE A 1 83 ? -7.924 4.153 14.594 1.00 93.12 83 PHE A CA 1
ATOM 689 C C . PHE A 1 83 ? -7.345 5.476 15.096 1.00 93.12 83 PHE A C 1
ATOM 691 O O . PHE A 1 83 ? -6.405 5.458 15.891 1.00 93.12 83 PHE A O 1
ATOM 698 N N . GLU A 1 84 ? -7.885 6.603 14.633 1.00 85.00 84 GLU A N 1
ATOM 699 C CA . GLU A 1 84 ? -7.327 7.928 14.955 1.00 85.00 84 GLU A CA 1
ATOM 700 C C . GLU A 1 84 ? -7.854 8.484 16.288 1.00 85.00 84 GLU A C 1
ATOM 702 O O . GLU A 1 84 ? -7.091 9.096 17.028 1.00 85.00 84 GLU A O 1
ATOM 707 N N . ASP A 1 85 ? -9.110 8.183 16.645 1.00 70.81 85 ASP A N 1
ATOM 708 C CA . ASP A 1 85 ? -9.804 8.781 17.797 1.00 70.81 85 ASP A CA 1
ATOM 709 C C . ASP A 1 85 ? -10.546 7.733 18.650 1.00 70.81 85 ASP A C 1
ATOM 711 O O . ASP A 1 85 ? -11.766 7.787 18.821 1.00 70.81 85 ASP A O 1
ATOM 715 N N . LEU A 1 86 ? -9.839 6.737 19.189 1.00 65.69 86 LEU A N 1
ATOM 716 C CA . LEU A 1 86 ? -10.439 5.867 20.206 1.00 65.69 86 LEU A CA 1
ATOM 717 C C . LEU A 1 86 ? -10.416 6.584 21.560 1.00 65.69 86 LEU A C 1
ATOM 719 O O . LEU A 1 86 ? -9.442 6.477 22.304 1.00 65.69 86 LEU A O 1
ATOM 723 N N . GLU A 1 87 ? -11.484 7.309 21.898 1.00 60.22 87 GLU A N 1
ATOM 724 C CA . GLU A 1 87 ? -11.719 7.664 23.301 1.00 60.22 87 GLU A CA 1
ATOM 725 C C . GLU A 1 87 ? -11.958 6.373 24.105 1.00 60.22 87 GLU A C 1
ATOM 727 O O . GLU A 1 87 ? -12.765 5.521 23.707 1.00 60.22 87 GLU A O 1
ATOM 732 N N . GLU A 1 88 ? -11.237 6.212 25.223 1.00 52.72 88 GLU A N 1
ATOM 733 C CA . GLU A 1 88 ? -11.413 5.096 26.159 1.00 52.72 88 GLU A CA 1
ATOM 734 C C . GLU A 1 88 ? -12.882 5.045 26.627 1.00 52.72 88 GLU A C 1
ATOM 736 O O . GLU A 1 88 ? -13.305 5.856 27.446 1.00 52.72 88 GLU A O 1
ATOM 741 N N . GLY A 1 89 ? -13.667 4.091 26.105 1.00 56.25 89 GLY A N 1
ATOM 742 C CA . GLY A 1 89 ? -15.039 3.817 26.566 1.00 56.25 89 GLY A CA 1
ATOM 743 C C . GLY A 1 89 ? -16.162 3.872 25.521 1.00 56.25 89 GLY A C 1
ATOM 744 O O . GLY A 1 89 ? -17.323 3.811 25.905 1.00 56.25 89 GLY A O 1
ATOM 745 N N . SER A 1 90 ? -15.864 3.971 24.224 1.00 53.66 90 SER A N 1
ATOM 746 C CA . SER A 1 90 ? -16.875 4.174 23.164 1.00 53.66 90 SER A CA 1
ATOM 747 C C . SER A 1 90 ? -17.533 2.909 22.582 1.00 53.66 90 SER A C 1
ATOM 749 O O . SER A 1 90 ? -18.334 3.020 21.655 1.00 53.66 90 SER A O 1
ATOM 751 N N . ILE A 1 91 ? -17.260 1.714 23.117 1.00 60.31 91 ILE A N 1
ATOM 752 C CA . ILE A 1 91 ? -18.053 0.523 22.771 1.00 60.31 91 ILE A CA 1
ATOM 753 C C . ILE A 1 91 ? -19.249 0.478 23.725 1.00 60.31 91 ILE A C 1
ATOM 755 O O . ILE A 1 91 ? -19.146 -0.038 24.836 1.00 60.31 91 ILE A O 1
ATOM 759 N N . ASP A 1 92 ? -20.363 1.071 23.297 1.00 55.88 92 ASP A N 1
ATOM 760 C CA . ASP A 1 92 ? -21.651 0.929 23.974 1.00 55.88 92 ASP A CA 1
ATOM 761 C C . ASP A 1 92 ? -22.183 -0.483 23.681 1.00 55.88 92 ASP A C 1
ATOM 763 O O . ASP A 1 92 ? -22.585 -0.798 22.558 1.00 55.88 92 ASP A O 1
ATOM 767 N N . GLU A 1 93 ? -22.092 -1.373 24.672 1.00 51.91 93 GLU A N 1
ATOM 768 C CA . GLU A 1 93 ? -22.719 -2.695 24.636 1.00 51.91 93 GLU A CA 1
ATOM 769 C C . GLU A 1 93 ? -24.244 -2.534 24.781 1.00 51.91 93 GLU A C 1
ATOM 771 O O . GLU A 1 93 ? -24.795 -2.702 25.871 1.00 51.91 93 GLU A O 1
ATOM 776 N N . SER A 1 94 ? -24.930 -2.179 23.690 1.00 48.25 94 SER A N 1
ATOM 777 C CA . SER A 1 94 ? -26.402 -2.165 23.612 1.00 48.25 94 SER A CA 1
ATOM 778 C C . SER A 1 94 ? -26.962 -3.358 22.848 1.00 48.25 94 SER A C 1
ATOM 780 O O . SER A 1 94 ? -26.511 -3.555 21.694 1.00 48.25 94 SER A O 1
#